Protein AF-A0A438EMH7-F1 (afdb_monomer_lite)

Secondary structure (DSSP, 8-state):
--HHHHHTTS-SS-EEE-EE-SEE-TTS-EESSEETT--SS--EEESHHHHHHHHHHHTTT-EE------HHHHHHHHHHHHHT-

InterPro domains:
  IPR010734 Copine, C-terminal [PF07002] (1-83)
  IPR045052 Copine [PTHR10857] (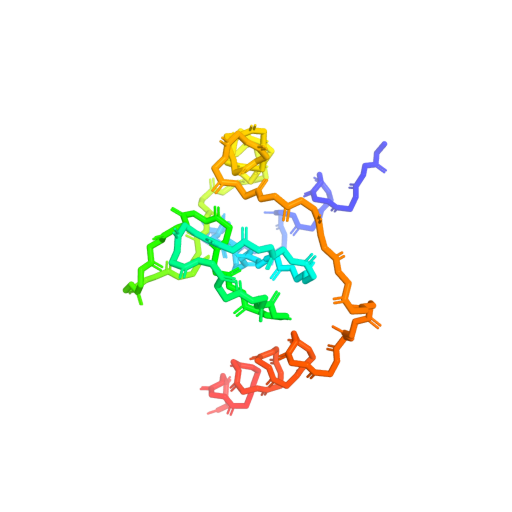1-84)

Radius of gyration: 13.52 Å; chains: 1; bounding box: 34×22×36 Å

Foldseek 3Di:
DDPQVPCQVVDPQQWDQDWDAQWQAPVRDHGGTDALQNDPPDRTDHGPVRSVVSNVVSVVGTHHGDDNDCVVVVVVVVVVVVVVD

Organism: Vitis vinifera (NCBI:txid29760)

Structure (mmCIF, N/CA/C/O backbone):
data_AF-A0A438EMH7-F1
#
_entry.id   AF-A0A438EMH7-F1
#
loop_
_atom_site.group_PDB
_atom_site.id
_atom_site.type_symbol
_atom_site.label_atom_id
_atom_site.label_alt_id
_atom_site.label_comp_id
_atom_site.label_asym_id
_atom_site.label_entity_id
_atom_site.label_seq_id
_atom_site.pdbx_PDB_ins_code
_atom_site.Cartn_x
_atom_site.Cartn_y
_atom_site.Cartn_z
_atom_site.occupancy
_atom_site.B_iso_or_equiv
_atom_site.auth_seq_id
_atom_site.auth_comp_id
_atom_site.auth_asym_id
_atom_site.auth_atom_id
_atom_site.pdbx_PDB_model_num
ATOM 1 N N . MET A 1 1 ? -20.075 -5.221 -2.736 1.00 58.84 1 MET A N 1
ATOM 2 C CA . MET A 1 1 ? -19.907 -4.921 -1.305 1.00 58.84 1 MET A CA 1
ATOM 3 C C . MET A 1 1 ? -18.500 -5.341 -0.992 1.00 58.84 1 MET A C 1
ATOM 5 O O . MET A 1 1 ? -18.228 -6.537 -0.925 1.00 58.84 1 MET A O 1
ATOM 9 N N . ASP A 1 2 ? -17.618 -4.357 -0.947 1.00 89.25 2 ASP A N 1
ATOM 10 C CA . ASP A 1 2 ? -16.176 -4.586 -0.935 1.00 89.25 2 ASP A CA 1
ATOM 11 C C . ASP A 1 2 ? -15.617 -4.414 0.482 1.00 89.25 2 ASP A C 1
ATOM 13 O O . ASP A 1 2 ? -16.281 -3.868 1.364 1.00 89.25 2 ASP A O 1
ATOM 17 N N . VAL A 1 3 ? -14.386 -4.881 0.718 1.00 94.81 3 VAL A N 1
ATOM 18 C CA . VAL A 1 3 ? -13.761 -4.903 2.055 1.00 94.81 3 VAL A CA 1
ATOM 19 C C . VAL A 1 3 ? -13.802 -3.524 2.720 1.00 94.81 3 VAL A C 1
ATOM 21 O O . VAL A 1 3 ? -14.317 -3.399 3.829 1.00 94.81 3 VAL A O 1
ATOM 24 N N . GLY A 1 4 ? -13.334 -2.485 2.019 1.00 94.19 4 GLY A N 1
ATOM 25 C CA . GLY A 1 4 ? -13.300 -1.108 2.523 1.00 94.19 4 GLY A CA 1
ATOM 26 C C . GLY A 1 4 ? -14.674 -0.581 2.944 1.00 94.19 4 GLY A C 1
ATOM 27 O O . GLY A 1 4 ? -14.799 0.071 3.979 1.00 94.19 4 GLY A O 1
ATOM 28 N N . GLU A 1 5 ? -15.721 -0.901 2.179 1.00 94.62 5 GLU A N 1
ATOM 29 C CA . GLU A 1 5 ? -17.077 -0.414 2.449 1.00 94.62 5 GLU A CA 1
ATOM 30 C C . GLU A 1 5 ? -17.612 -0.899 3.797 1.00 94.62 5 GLU A C 1
ATOM 32 O O . GLU A 1 5 ? -18.368 -0.174 4.442 1.00 94.62 5 GLU A O 1
ATOM 37 N N . VAL A 1 6 ? -17.184 -2.090 4.222 1.00 95.38 6 VAL A N 1
ATOM 38 C CA . VAL A 1 6 ? -17.563 -2.713 5.492 1.00 95.38 6 VAL A CA 1
ATOM 39 C C . VAL A 1 6 ? -16.646 -2.257 6.623 1.00 95.38 6 VAL A C 1
ATOM 41 O O . VAL A 1 6 ? -17.127 -1.765 7.644 1.00 95.38 6 VAL A O 1
ATOM 44 N N . ILE A 1 7 ? -15.326 -2.400 6.454 1.00 95.56 7 ILE A N 1
ATOM 45 C CA . ILE A 1 7 ? -14.375 -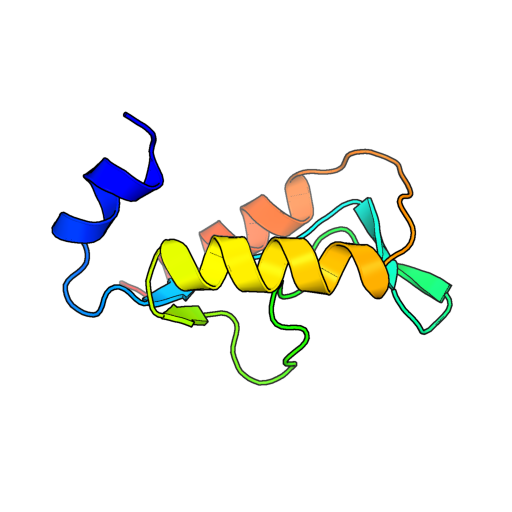2.217 7.563 1.00 95.56 7 ILE A CA 1
ATOM 46 C C . ILE A 1 7 ? -14.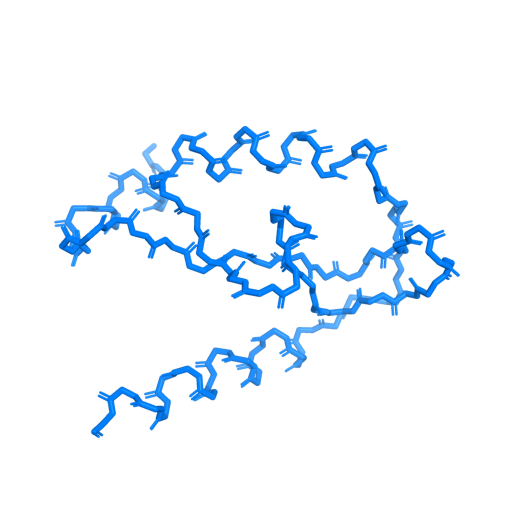278 -0.763 8.028 1.00 95.56 7 ILE A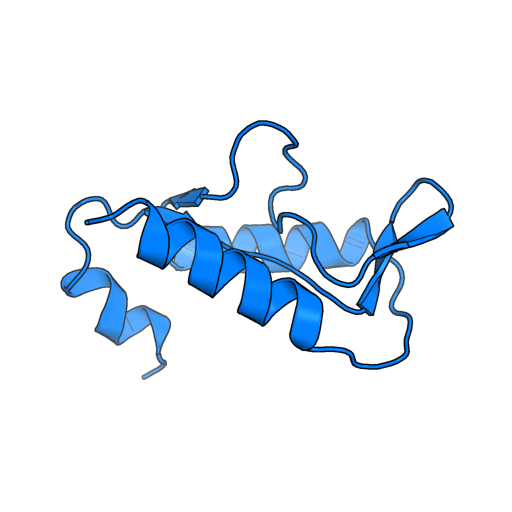 C 1
ATOM 48 O O . ILE A 1 7 ? -13.991 -0.524 9.195 1.00 95.56 7 ILE A O 1
ATOM 52 N N . GLN A 1 8 ? -14.588 0.211 7.164 1.00 95.50 8 GLN A N 1
ATOM 53 C CA . GLN A 1 8 ? -14.463 1.632 7.505 1.00 95.50 8 GLN A CA 1
ATOM 54 C C . GLN A 1 8 ? -15.359 2.095 8.662 1.00 95.50 8 GLN A C 1
ATOM 56 O O . GLN A 1 8 ? -15.177 3.194 9.174 1.00 95.50 8 GLN A O 1
ATOM 61 N N . PHE A 1 9 ? -16.375 1.310 9.024 1.00 95.69 9 PHE A N 1
ATOM 62 C CA . PHE A 1 9 ? -17.268 1.615 10.141 1.00 95.69 9 PHE A CA 1
ATOM 63 C C . PHE A 1 9 ? -16.768 1.056 11.480 1.00 95.69 9 PHE A C 1
ATOM 65 O O . PHE A 1 9 ? -17.332 1.400 12.515 1.00 95.69 9 PHE A O 1
ATOM 72 N N . TYR A 1 10 ? -15.727 0.219 11.459 1.00 96.12 10 TYR A N 1
ATOM 73 C CA . TYR A 1 10 ? -15.064 -0.330 12.646 1.00 96.12 10 TYR A CA 1
ATOM 74 C C . TYR A 1 10 ? -13.807 0.453 13.038 1.00 96.12 10 TYR A C 1
ATOM 76 O O . TYR A 1 10 ? -13.220 0.186 14.082 1.00 96.12 10 TYR A O 1
ATOM 84 N N . ASP A 1 11 ? -13.424 1.425 12.217 1.00 95.31 11 ASP A N 1
ATOM 85 C CA . ASP A 1 11 ? -12.359 2.376 12.488 1.00 95.31 11 ASP A CA 1
ATOM 86 C C . ASP A 1 11 ? -12.975 3.726 12.898 1.00 95.31 11 ASP A C 1
ATOM 88 O O . ASP A 1 11 ? -13.875 4.244 12.226 1.00 95.31 11 ASP A O 1
ATOM 92 N N . SER A 1 12 ? -12.537 4.272 14.035 1.00 95.62 12 SER A N 1
ATOM 93 C CA . SER A 1 12 ? -13.118 5.490 14.614 1.00 95.62 12 SER A CA 1
ATOM 94 C C . SER A 1 12 ? -12.691 6.755 13.872 1.00 95.62 12 SER A C 1
ATOM 96 O O . SER A 1 12 ? -13.517 7.653 13.691 1.00 95.62 12 SER A O 1
ATOM 98 N N . ASP A 1 13 ? -11.431 6.831 13.440 1.00 95.25 13 ASP A N 1
ATOM 99 C CA . ASP A 1 13 ? -10.904 7.983 12.701 1.00 95.25 13 ASP A CA 1
ATOM 100 C C . ASP A 1 13 ? -11.013 7.793 11.181 1.00 95.25 13 ASP A C 1
ATOM 102 O O . ASP A 1 13 ? -11.102 8.778 10.441 1.00 95.25 13 ASP A O 1
ATOM 106 N N . ARG A 1 14 ? -11.147 6.539 10.724 1.00 95.94 14 ARG A N 1
ATOM 107 C CA . ARG A 1 14 ? -11.240 6.164 9.305 1.00 95.94 14 ARG A CA 1
ATOM 108 C C . ARG A 1 14 ? -10.001 6.589 8.516 1.00 95.94 14 ARG A C 1
ATOM 110 O O . ARG A 1 14 ? -10.114 6.917 7.326 1.00 95.94 14 ARG A O 1
ATOM 117 N N . CYS A 1 15 ? -8.846 6.586 9.163 1.00 94.88 15 CYS A N 1
ATOM 118 C CA . CYS A 1 15 ? -7.545 6.821 8.568 1.00 94.88 15 CYS A CA 1
ATOM 119 C C . CYS A 1 15 ? -6.858 5.477 8.340 1.00 94.88 15 CYS A C 1
ATOM 121 O O . CYS A 1 15 ? -6.480 4.777 9.267 1.00 94.88 15 CYS A O 1
ATOM 123 N N . PHE A 1 16 ? -6.690 5.101 7.073 1.00 94.75 16 PHE A N 1
ATOM 124 C CA . PHE A 1 16 ? -6.145 3.788 6.741 1.00 94.75 16 PHE A CA 1
ATOM 125 C C . PHE A 1 16 ? -4.715 3.926 6.235 1.00 94.75 16 PHE A C 1
ATOM 127 O O . PHE A 1 16 ? -4.500 4.656 5.259 1.00 94.75 16 PHE A O 1
ATOM 134 N N . PRO A 1 17 ? -3.734 3.220 6.821 1.00 94.81 17 PRO A N 1
ATOM 135 C CA . PRO A 1 17 ? -2.421 3.119 6.215 1.00 94.81 17 PRO A CA 1
ATOM 136 C C . PRO A 1 17 ? -2.535 2.381 4.875 1.00 94.81 17 PRO A C 1
ATOM 138 O O . PRO A 1 17 ? -3.148 1.315 4.783 1.00 94.81 17 PRO A O 1
ATOM 141 N N . ALA A 1 18 ? -1.963 2.962 3.820 1.00 95.19 18 ALA A N 1
ATOM 142 C CA . ALA A 1 18 ? -2.039 2.410 2.473 1.00 95.19 18 ALA A CA 1
ATOM 143 C C . ALA A 1 18 ? -0.662 2.405 1.801 1.00 95.19 18 ALA A C 1
ATOM 145 O O . ALA A 1 18 ? -0.004 3.442 1.684 1.00 95.19 18 ALA A O 1
ATOM 146 N N . TRP A 1 19 ? -0.258 1.235 1.308 1.00 95.31 19 TRP A N 1
ATOM 147 C CA . TRP A 1 19 ? 1.018 1.028 0.628 1.00 95.31 19 TRP A CA 1
ATOM 148 C C . TRP A 1 19 ? 0.846 0.387 -0.741 1.00 95.31 19 TRP A C 1
ATOM 150 O O . TRP A 1 19 ? -0.119 -0.332 -1.001 1.00 95.31 19 TRP A O 1
ATOM 160 N N . GLU A 1 20 ? 1.862 0.582 -1.568 1.00 94.19 20 GLU A N 1
ATOM 161 C CA . GLU A 1 20 ? 2.094 -0.131 -2.815 1.00 94.19 20 GLU A CA 1
ATOM 162 C C . GLU A 1 20 ? 3.365 -0.986 -2.712 1.00 94.19 20 GLU A C 1
ATOM 164 O O . GLU A 1 20 ? 4.246 -0.747 -1.878 1.00 94.19 20 GLU A O 1
ATOM 169 N N . PHE A 1 21 ? 3.475 -2.003 -3.569 1.00 96.25 21 PHE A N 1
ATOM 170 C CA . PHE A 1 21 ? 4.658 -2.855 -3.656 1.00 96.25 21 PHE A CA 1
ATOM 171 C C . PHE A 1 21 ? 4.882 -3.348 -5.088 1.00 96.25 21 PHE A C 1
ATOM 173 O O . PHE A 1 21 ? 3.936 -3.539 -5.849 1.00 96.25 21 PHE A O 1
ATOM 180 N N . GLY A 1 22 ? 6.145 -3.590 -5.449 1.00 95.75 22 GLY A N 1
ATOM 181 C CA . GLY A 1 22 ? 6.508 -4.053 -6.792 1.00 95.75 22 GLY A CA 1
ATOM 182 C C . GLY A 1 22 ? 6.462 -2.942 -7.842 1.00 95.75 22 GLY A C 1
ATOM 183 O O . GLY A 1 22 ? 6.313 -3.219 -9.027 1.00 95.75 22 GLY A O 1
ATOM 184 N N . GLY A 1 23 ? 6.583 -1.685 -7.419 1.00 94.62 23 GLY A N 1
ATOM 185 C CA . GLY A 1 23 ? 6.617 -0.522 -8.299 1.00 94.62 23 GLY A CA 1
ATOM 186 C C . GLY A 1 23 ? 8.030 0.031 -8.431 1.00 94.62 23 GLY A C 1
ATOM 187 O O . GLY A 1 23 ? 8.807 0.010 -7.477 1.00 94.62 23 GLY A O 1
ATOM 188 N N . ARG A 1 24 ? 8.371 0.546 -9.611 1.00 95.06 24 ARG A N 1
ATOM 189 C CA . ARG A 1 24 ? 9.539 1.400 -9.810 1.00 95.06 24 ARG A CA 1
ATOM 190 C C . ARG A 1 24 ? 9.129 2.852 -9.582 1.00 95.06 24 ARG A C 1
ATOM 192 O O . ARG A 1 24 ? 8.309 3.380 -10.334 1.00 95.06 24 ARG A O 1
ATOM 199 N N . ILE A 1 25 ? 9.700 3.470 -8.554 1.00 90.62 25 ILE A N 1
ATOM 200 C CA . ILE A 1 25 ? 9.431 4.864 -8.176 1.00 90.62 25 ILE A CA 1
ATOM 201 C C . ILE A 1 25 ? 10.292 5.832 -9.008 1.00 90.62 25 ILE A C 1
ATOM 203 O O . ILE A 1 25 ? 11.136 5.403 -9.799 1.00 90.62 25 ILE A O 1
ATOM 207 N N . MET A 1 26 ? 10.076 7.144 -8.858 1.00 86.69 26 MET A N 1
ATOM 208 C CA . MET A 1 26 ? 10.679 8.169 -9.729 1.00 86.69 26 MET A CA 1
ATOM 209 C C . MET A 1 26 ? 12.215 8.192 -9.750 1.00 86.69 26 MET A C 1
ATOM 211 O O . MET A 1 26 ? 12.795 8.609 -10.749 1.00 86.69 26 MET A O 1
ATOM 215 N N . ASP A 1 27 ? 12.879 7.722 -8.693 1.00 88.06 27 ASP A N 1
ATOM 216 C CA . ASP A 1 27 ? 14.344 7.618 -8.640 1.00 88.06 27 ASP A CA 1
ATOM 217 C C . ASP A 1 27 ? 14.904 6.393 -9.398 1.00 88.06 27 ASP A C 1
ATOM 219 O O . ASP A 1 27 ? 16.116 6.192 -9.467 1.00 88.06 27 ASP A O 1
ATOM 223 N N . GLY A 1 28 ? 14.028 5.577 -9.992 1.00 90.50 28 GLY A N 1
ATOM 224 C CA . GLY A 1 28 ? 14.380 4.372 -10.733 1.00 90.50 28 GLY A CA 1
ATOM 225 C C . GLY A 1 28 ? 14.514 3.114 -9.872 1.00 90.50 28 GLY A C 1
ATOM 226 O O . GLY A 1 28 ? 14.689 2.030 -10.440 1.00 90.50 28 GLY A O 1
ATOM 227 N N . THR A 1 29 ? 14.388 3.215 -8.550 1.00 93.19 29 THR A N 1
ATOM 228 C CA . THR A 1 29 ? 14.448 2.094 -7.605 1.00 93.19 29 THR A CA 1
ATOM 229 C C . THR A 1 29 ? 13.161 1.281 -7.647 1.00 93.19 29 THR A C 1
ATOM 231 O O . THR A 1 29 ? 12.063 1.829 -7.739 1.00 93.19 29 THR A O 1
ATOM 234 N N . ILE A 1 30 ? 13.279 -0.046 -7.566 1.00 95.69 30 ILE A N 1
ATOM 235 C CA . ILE A 1 30 ? 12.125 -0.924 -7.351 1.00 95.69 30 ILE A CA 1
ATOM 236 C C . ILE A 1 30 ? 11.868 -0.986 -5.849 1.00 95.69 30 ILE A C 1
ATOM 238 O O . ILE A 1 30 ? 12.714 -1.467 -5.096 1.00 95.69 30 ILE A O 1
ATOM 242 N N . SER A 1 31 ? 10.705 -0.503 -5.426 1.00 94.62 31 SER A N 1
ATOM 243 C CA . SER A 1 31 ? 10.266 -0.572 -4.040 1.00 94.62 31 SER A CA 1
ATOM 244 C C . SER A 1 31 ? 9.188 -1.639 -3.866 1.00 94.62 31 SER A C 1
ATOM 246 O O . SER A 1 31 ? 8.262 -1.774 -4.673 1.00 94.62 31 SER A O 1
ATOM 248 N N . HIS A 1 32 ? 9.306 -2.406 -2.782 1.00 96.62 32 HIS A N 1
ATOM 249 C CA . HIS A 1 32 ? 8.315 -3.401 -2.374 1.00 96.62 32 HIS A CA 1
ATOM 250 C C . HIS A 1 32 ? 7.541 -2.987 -1.118 1.00 96.62 32 HIS A C 1
ATOM 252 O O . HIS A 1 32 ? 6.788 -3.795 -0.582 1.00 96.62 32 HIS A O 1
ATOM 258 N N . CYS A 1 33 ? 7.693 -1.741 -0.667 1.00 94.88 33 CYS A N 1
ATOM 259 C CA . CYS A 1 33 ? 6.785 -1.110 0.280 1.00 94.88 33 CYS A CA 1
ATOM 260 C C . CYS A 1 33 ? 6.997 0.407 0.252 1.00 94.88 33 CYS A C 1
ATOM 262 O O . CYS A 1 33 ? 8.041 0.905 0.670 1.00 94.88 33 CYS A O 1
ATOM 264 N N . PHE A 1 34 ? 6.027 1.151 -0.271 1.00 93.38 34 PHE A N 1
ATOM 265 C CA . PHE A 1 34 ? 6.052 2.613 -0.266 1.00 93.38 34 PHE A CA 1
ATOM 266 C C . PHE A 1 34 ? 4.640 3.172 -0.127 1.00 93.38 34 PHE A C 1
ATOM 268 O O . PHE A 1 34 ? 3.664 2.506 -0.466 1.00 93.38 34 PHE A O 1
ATOM 275 N N . ASN A 1 35 ? 4.528 4.376 0.429 1.00 93.88 35 ASN A N 1
ATOM 276 C CA . ASN A 1 35 ? 3.237 4.961 0.775 1.00 93.88 35 ASN A CA 1
ATOM 277 C C . ASN A 1 35 ? 2.450 5.310 -0.492 1.00 93.88 35 ASN A C 1
ATOM 279 O O . ASN A 1 35 ? 2.960 6.008 -1.370 1.00 93.88 35 ASN A O 1
ATOM 283 N N . LEU A 1 36 ? 1.186 4.885 -0.545 1.00 93.94 36 LEU A N 1
ATOM 284 C CA . LEU A 1 36 ? 0.274 5.138 -1.666 1.00 93.94 36 LEU A CA 1
ATOM 285 C C . LEU A 1 36 ? 0.123 6.638 -1.957 1.00 93.94 36 LEU A C 1
ATOM 287 O O . LEU A 1 36 ? 0.007 7.061 -3.102 1.00 93.94 36 LEU A O 1
ATOM 291 N N . ASN A 1 37 ? 0.132 7.457 -0.904 1.00 89.88 37 ASN A N 1
ATOM 292 C CA . ASN A 1 37 ? -0.010 8.909 -0.989 1.00 89.88 37 ASN A CA 1
ATOM 293 C C . ASN A 1 37 ? 1.280 9.642 -1.412 1.00 89.88 37 ASN A C 1
ATOM 295 O O . ASN A 1 37 ? 1.258 10.867 -1.530 1.00 89.88 37 ASN A O 1
ATOM 299 N N . GLY A 1 38 ? 2.394 8.925 -1.608 1.00 84.44 38 GLY A N 1
ATOM 300 C CA . GLY A 1 38 ? 3.697 9.492 -1.966 1.00 84.44 38 GLY A CA 1
ATOM 301 C C . GLY A 1 38 ? 4.357 10.347 -0.875 1.00 84.44 38 GLY A C 1
ATOM 302 O O . GLY A 1 38 ? 5.398 10.952 -1.124 1.00 84.44 38 GLY A O 1
ATOM 303 N N . ASN A 1 39 ? 3.779 10.425 0.326 1.00 80.62 39 ASN A N 1
ATOM 304 C CA . ASN A 1 39 ? 4.285 11.237 1.427 1.00 80.62 39 ASN A CA 1
ATOM 305 C C . ASN A 1 39 ? 5.279 10.436 2.279 1.00 80.62 39 ASN A C 1
ATOM 307 O O . ASN A 1 39 ? 4.951 9.356 2.759 1.00 80.62 39 ASN A O 1
ATOM 311 N N . ALA A 1 40 ? 6.470 10.984 2.530 1.00 73.00 40 ALA A N 1
ATOM 312 C CA . ALA A 1 40 ? 7.473 10.366 3.403 1.00 73.00 40 ALA A CA 1
ATOM 313 C C . ALA A 1 40 ? 7.119 10.449 4.902 1.00 73.00 40 ALA A C 1
ATOM 315 O O . ALA A 1 40 ? 7.620 9.657 5.694 1.00 73.00 40 ALA A O 1
ATOM 316 N N . SER A 1 41 ? 6.261 11.397 5.290 1.00 72.69 41 SER A N 1
ATOM 317 C CA . SER A 1 41 ? 5.999 11.747 6.693 1.00 72.69 41 SER A CA 1
ATOM 318 C C . SER A 1 41 ? 4.695 11.176 7.254 1.00 72.69 41 SER A C 1
ATOM 320 O O . SER A 1 41 ? 4.415 11.367 8.433 1.00 72.69 41 SER A O 1
ATOM 322 N N . GLY A 1 42 ? 3.870 10.514 6.438 1.00 80.50 42 GLY A N 1
ATOM 323 C CA . GLY A 1 42 ? 2.594 9.959 6.888 1.00 80.50 42 GLY A CA 1
ATOM 324 C C . GLY A 1 42 ? 2.009 8.965 5.894 1.00 80.50 42 GLY A C 1
ATOM 325 O O . GLY A 1 42 ? 1.906 9.261 4.707 1.00 80.50 42 GLY A O 1
ATOM 326 N N . VAL A 1 43 ? 1.630 7.790 6.390 1.00 88.31 43 VAL A N 1
ATOM 327 C CA . VAL A 1 43 ? 1.156 6.653 5.583 1.00 88.31 43 VAL A CA 1
ATOM 328 C C . VAL A 1 43 ? -0.364 6.614 5.414 1.00 88.31 43 VAL A C 1
ATOM 330 O O . VAL A 1 43 ? -0.883 5.995 4.485 1.00 88.31 43 VAL A O 1
ATOM 333 N N . GLU A 1 44 ? -1.087 7.279 6.308 1.00 92.50 44 GLU A N 1
ATOM 334 C CA . GLU A 1 44 ? -2.537 7.191 6.364 1.00 92.50 44 GLU A CA 1
ATOM 335 C C . GLU A 1 44 ? -3.228 7.992 5.262 1.00 92.50 44 GLU A C 1
ATOM 337 O O . GLU A 1 44 ? -2.770 9.046 4.800 1.00 92.50 44 GLU A O 1
ATOM 342 N N . VAL A 1 45 ? -4.376 7.469 4.848 1.00 93.38 45 VAL A N 1
ATOM 343 C CA . VAL A 1 45 ? -5.276 8.075 3.881 1.00 93.38 45 VAL A CA 1
ATOM 344 C C . VAL A 1 45 ? -6.681 8.098 4.478 1.00 93.38 45 VAL A C 1
ATOM 346 O O . VAL A 1 45 ? -7.237 7.063 4.842 1.00 93.38 45 VAL A O 1
ATOM 349 N N . GLU A 1 46 ? -7.260 9.295 4.570 1.00 94.19 46 GLU A N 1
ATOM 350 C CA . GLU A 1 46 ? -8.586 9.500 5.157 1.00 94.19 46 GLU A CA 1
ATOM 351 C C . GLU A 1 46 ? -9.687 8.940 4.243 1.00 94.19 46 GLU A C 1
ATOM 353 O O . GLU A 1 46 ? -9.917 9.475 3.159 1.00 94.19 46 GLU A O 1
ATOM 358 N N . ARG A 1 47 ? -10.428 7.932 4.714 1.00 93.25 47 ARG A N 1
ATOM 359 C CA . ARG A 1 47 ? -11.559 7.265 4.040 1.00 93.25 47 ARG A CA 1
ATOM 360 C C . ARG A 1 47 ? -11.190 6.438 2.808 1.00 93.25 47 ARG A C 1
ATOM 362 O O . ARG A 1 47 ? -10.313 6.758 2.008 1.00 93.25 47 ARG A O 1
ATOM 369 N N . VAL A 1 48 ? -12.005 5.410 2.575 1.00 94.88 48 VAL A N 1
ATOM 370 C CA . VAL A 1 48 ? -11.874 4.479 1.443 1.00 94.88 48 VAL A CA 1
ATOM 371 C C . VAL A 1 48 ? -11.932 5.194 0.093 1.00 94.88 48 VAL A C 1
ATOM 373 O O . VAL A 1 48 ? -11.158 4.883 -0.807 1.00 94.88 48 VAL A O 1
ATOM 376 N N . GLN A 1 49 ? -12.798 6.199 -0.056 1.00 94.75 49 GLN A N 1
ATOM 377 C CA . GLN A 1 49 ? -12.916 6.955 -1.307 1.00 94.75 49 GLN A CA 1
ATOM 378 C C . GLN A 1 49 ? -11.599 7.650 -1.677 1.00 9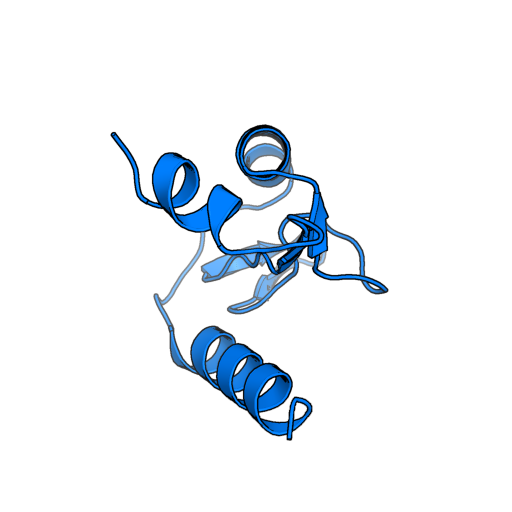4.75 49 GLN A C 1
ATOM 380 O O . GLN A 1 49 ? -11.244 7.730 -2.854 1.00 94.75 49 GLN A O 1
ATOM 385 N N . ARG A 1 50 ? -10.849 8.125 -0.678 1.00 94.56 50 ARG A N 1
ATOM 386 C CA . ARG A 1 50 ? -9.566 8.792 -0.896 1.00 94.56 50 ARG A CA 1
ATOM 387 C C . ARG A 1 50 ? -8.459 7.795 -1.196 1.00 94.56 50 ARG A C 1
ATOM 389 O O . ARG A 1 50 ? -7.611 8.115 -2.021 1.00 94.56 50 ARG A O 1
ATOM 396 N N . ILE A 1 51 ? -8.497 6.588 -0.626 1.00 95.50 51 ILE A N 1
ATOM 397 C CA . ILE A 1 51 ? -7.610 5.485 -1.037 1.00 95.50 51 ILE A CA 1
ATOM 398 C C . ILE A 1 51 ? -7.775 5.231 -2.538 1.00 95.50 51 ILE A C 1
ATOM 400 O O . ILE A 1 51 ? -6.787 5.241 -3.264 1.00 95.50 51 ILE A O 1
ATOM 404 N N . MET A 1 52 ? -9.014 5.111 -3.027 1.00 95.38 52 MET A N 1
ATOM 405 C CA . MET A 1 52 ? -9.285 4.870 -4.452 1.00 95.38 52 MET A CA 1
ATOM 406 C C . MET A 1 52 ? -8.790 6.008 -5.353 1.00 95.38 52 MET A C 1
ATOM 408 O O . MET A 1 52 ? -8.166 5.756 -6.384 1.00 95.38 52 MET A O 1
ATOM 412 N N . ALA A 1 53 ? -9.027 7.262 -4.959 1.00 95.12 53 ALA A N 1
ATOM 413 C CA . ALA A 1 53 ? -8.533 8.424 -5.700 1.00 95.12 53 ALA A CA 1
ATOM 414 C C . ALA A 1 53 ? -6.995 8.496 -5.714 1.00 95.12 53 ALA A C 1
ATOM 416 O O . ALA A 1 53 ? -6.391 8.827 -6.734 1.00 95.12 53 ALA A O 1
ATOM 417 N N . THR A 1 54 ? -6.362 8.158 -4.590 1.00 94.38 54 THR A N 1
ATOM 418 C CA . THR A 1 54 ? -4.903 8.178 -4.443 1.00 94.38 54 THR A CA 1
ATOM 419 C C . THR A 1 54 ? -4.263 7.054 -5.252 1.00 94.38 54 THR A C 1
ATOM 421 O O . THR A 1 54 ? -3.307 7.311 -5.972 1.00 94.38 54 THR A O 1
ATOM 424 N N . TYR A 1 55 ? -4.847 5.854 -5.238 1.00 94.88 55 TYR A N 1
ATOM 425 C CA . TYR A 1 55 ? -4.442 4.728 -6.081 1.00 94.88 55 TYR A CA 1
ATOM 426 C C . TYR A 1 55 ? -4.489 5.064 -7.573 1.00 94.88 55 TYR A C 1
ATOM 428 O O . TYR A 1 55 ? -3.508 4.868 -8.286 1.00 94.88 55 TYR A O 1
ATOM 436 N N . ALA A 1 56 ? -5.588 5.658 -8.047 1.00 95.19 56 ALA A N 1
ATOM 437 C CA . ALA A 1 56 ? -5.685 6.092 -9.439 1.00 95.19 56 ALA A CA 1
ATOM 438 C C . ALA A 1 56 ? -4.602 7.126 -9.806 1.00 95.19 56 ALA A C 1
ATOM 440 O O . ALA A 1 56 ? -4.076 7.106 -10.918 1.00 95.19 56 ALA A O 1
ATOM 441 N N . SER A 1 57 ? -4.246 8.015 -8.873 1.00 92.94 57 SER A N 1
ATOM 442 C CA . SER A 1 57 ? -3.158 8.978 -9.060 1.00 92.94 57 SER A CA 1
ATOM 443 C C . SER A 1 57 ? -1.781 8.304 -9.080 1.00 92.94 57 SER A C 1
ATOM 445 O O . SER A 1 57 ? -0.972 8.596 -9.964 1.00 92.94 57 SER A O 1
ATOM 447 N N . ALA A 1 58 ? -1.518 7.383 -8.151 1.00 91.25 58 ALA A N 1
ATOM 448 C CA . ALA A 1 58 ? -0.231 6.708 -7.983 1.00 91.25 58 ALA A CA 1
ATOM 449 C C . ALA A 1 58 ? 0.191 5.929 -9.237 1.00 91.25 58 ALA A C 1
ATOM 451 O O . ALA A 1 58 ? 1.348 6.010 -9.651 1.00 91.25 58 ALA A O 1
ATOM 452 N N . LEU A 1 59 ? -0.766 5.310 -9.938 1.00 92.19 59 LEU A N 1
ATOM 453 C CA . LEU A 1 59 ? -0.523 4.616 -11.209 1.00 92.19 59 LEU A CA 1
ATOM 454 C C . LEU A 1 59 ? 0.085 5.501 -12.313 1.00 92.19 59 LEU A C 1
ATOM 456 O O . LEU A 1 59 ? 0.703 4.977 -13.234 1.00 92.19 59 LEU A O 1
ATOM 460 N N . ASN A 1 60 ? -0.059 6.828 -12.236 1.00 91.69 60 ASN A N 1
ATOM 461 C CA . ASN A 1 60 ? 0.565 7.752 -13.193 1.00 91.69 60 ASN A CA 1
ATOM 462 C C . ASN A 1 60 ? 2.007 8.134 -12.821 1.00 91.69 60 ASN A C 1
ATOM 464 O O . ASN A 1 60 ? 2.714 8.724 -13.635 1.00 91.69 60 ASN A O 1
ATOM 468 N N . HIS A 1 61 ? 2.439 7.829 -11.598 1.00 87.69 61 HIS A N 1
ATOM 469 C CA . HIS A 1 61 ? 3.723 8.257 -11.036 1.00 87.69 61 HIS A CA 1
ATOM 470 C C . HIS A 1 61 ? 4.673 7.084 -10.752 1.00 87.69 61 HIS A C 1
ATOM 472 O O . HIS A 1 61 ? 5.828 7.302 -10.384 1.00 87.69 61 HIS A O 1
ATOM 478 N N . VAL A 1 62 ? 4.202 5.849 -10.944 1.00 90.75 62 VAL A N 1
ATOM 479 C CA . VAL A 1 62 ? 4.936 4.607 -10.691 1.00 90.75 62 VAL A CA 1
ATOM 480 C C . VAL A 1 62 ? 4.927 3.751 -11.951 1.00 90.75 62 VAL A C 1
ATOM 482 O O . VAL A 1 62 ? 3.892 3.576 -12.591 1.00 90.75 62 VAL A O 1
ATOM 485 N N . ALA A 1 63 ? 6.072 3.167 -12.301 1.00 94.75 63 ALA A N 1
ATOM 486 C CA . ALA A 1 63 ? 6.132 2.152 -13.348 1.00 94.75 63 ALA A CA 1
ATOM 487 C C . ALA A 1 63 ? 5.983 0.750 -12.741 1.00 94.75 63 ALA A C 1
ATOM 489 O O . ALA A 1 63 ? 6.667 0.407 -11.778 1.00 94.75 63 ALA A O 1
ATOM 490 N N . LEU A 1 64 ? 5.115 -0.083 -13.317 1.00 94.44 64 LEU A N 1
ATOM 491 C CA . LEU A 1 64 ? 4.913 -1.457 -12.848 1.00 94.44 64 LEU A CA 1
ATOM 492 C C . LEU A 1 64 ? 6.201 -2.278 -13.008 1.00 94.44 64 LEU A C 1
ATOM 494 O O . LEU A 1 64 ? 6.832 -2.268 -14.067 1.00 94.44 64 LEU A O 1
ATOM 498 N N . ALA A 1 65 ? 6.595 -2.983 -11.949 1.00 96.19 65 ALA A N 1
ATOM 499 C CA . ALA A 1 65 ? 7.828 -3.755 -11.891 1.00 96.19 65 ALA A CA 1
ATOM 500 C C . ALA A 1 65 ? 7.617 -5.086 -11.142 1.00 96.19 65 ALA A C 1
ATOM 502 O O . ALA A 1 65 ? 6.497 -5.524 -10.886 1.00 96.19 65 ALA A O 1
ATOM 503 N N . GLY A 1 66 ? 8.715 -5.771 -10.832 1.00 93.19 66 GLY A N 1
ATOM 504 C CA . GLY A 1 66 ? 8.710 -7.026 -10.091 1.00 93.19 66 GLY A CA 1
ATOM 505 C C . GLY A 1 66 ? 10.072 -7.298 -9.451 1.00 93.19 66 GLY A C 1
ATOM 506 O O . GLY A 1 66 ? 11.006 -6.520 -9.664 1.00 93.19 66 GLY A O 1
ATOM 507 N N . PRO A 1 67 ? 10.210 -8.396 -8.687 1.00 96.44 67 PRO A N 1
ATOM 508 C CA . PRO A 1 67 ? 9.231 -9.475 -8.484 1.00 96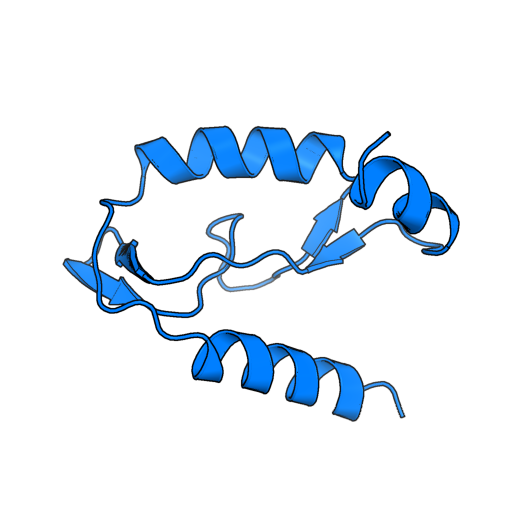.44 67 PRO A CA 1
ATOM 509 C C . PRO A 1 67 ? 8.087 -9.122 -7.508 1.00 96.44 67 PRO A C 1
ATOM 511 O O . PRO A 1 67 ? 8.057 -8.054 -6.907 1.00 96.44 67 PRO A O 1
ATOM 514 N N . THR A 1 68 ? 7.124 -10.026 -7.333 1.00 97.75 68 THR A N 1
ATOM 515 C CA . THR A 1 68 ? 6.025 -9.876 -6.363 1.00 97.75 68 THR A CA 1
ATOM 516 C C . THR A 1 68 ? 6.491 -10.322 -4.975 1.00 97.75 68 THR A C 1
ATOM 518 O O . THR A 1 68 ? 6.638 -11.517 -4.732 1.00 97.75 68 THR A O 1
ATOM 521 N N . LEU A 1 69 ? 6.731 -9.377 -4.061 1.00 97.38 69 LEU A N 1
ATOM 522 C CA . LEU A 1 69 ? 7.241 -9.654 -2.712 1.00 97.38 69 LEU A CA 1
ATOM 523 C C . LEU A 1 69 ? 6.325 -9.049 -1.644 1.00 97.38 69 LEU A C 1
ATOM 525 O O . LEU A 1 69 ? 6.179 -7.834 -1.581 1.00 97.38 69 LEU A O 1
ATOM 529 N N . PHE A 1 70 ? 5.753 -9.886 -0.774 1.00 97.75 70 PHE A N 1
ATOM 530 C CA . PHE A 1 70 ? 4.867 -9.428 0.310 1.00 97.75 70 PHE A CA 1
ATOM 531 C C . PHE A 1 70 ? 5.595 -9.141 1.625 1.00 97.75 70 PHE A C 1
ATOM 533 O O . PHE A 1 70 ? 5.061 -8.435 2.475 1.00 97.75 70 PHE A O 1
ATOM 540 N N . GLY A 1 71 ? 6.806 -9.679 1.803 1.00 98.06 71 GLY A N 1
ATOM 541 C CA . GLY A 1 71 ? 7.508 -9.647 3.089 1.00 98.06 71 GLY A CA 1
ATOM 542 C C . GLY A 1 71 ? 7.691 -8.239 3.661 1.00 98.06 71 GLY A C 1
ATOM 543 O O . GLY A 1 71 ? 7.492 -8.048 4.854 1.00 98.06 71 GLY A O 1
ATOM 544 N N . GLN A 1 72 ? 7.999 -7.244 2.821 1.00 96.38 72 GLN A N 1
ATOM 545 C CA . GLN A 1 72 ? 8.189 -5.863 3.283 1.00 96.38 72 GLN A CA 1
ATOM 546 C C . GLN A 1 72 ? 6.881 -5.236 3.789 1.00 96.38 72 GLN A C 1
ATOM 548 O O . GLN A 1 72 ? 6.867 -4.664 4.874 1.00 96.38 72 GLN A O 1
ATOM 553 N N . VAL A 1 73 ? 5.772 -5.411 3.061 1.00 96.75 73 VAL A N 1
ATOM 554 C CA . VAL A 1 73 ? 4.450 -4.923 3.492 1.00 96.75 73 VAL A CA 1
ATOM 555 C C . VAL A 1 73 ? 4.009 -5.608 4.788 1.00 96.75 73 VAL A C 1
ATOM 557 O O . VAL A 1 73 ? 3.561 -4.935 5.711 1.00 96.75 73 VAL A O 1
ATOM 560 N N . ILE A 1 74 ? 4.175 -6.932 4.895 1.00 97.81 74 ILE A N 1
ATOM 561 C CA . ILE A 1 74 ? 3.810 -7.687 6.106 1.00 97.81 74 ILE A CA 1
ATOM 562 C C . ILE A 1 74 ? 4.618 -7.204 7.314 1.00 97.81 74 ILE A C 1
ATOM 564 O O . ILE A 1 74 ? 4.044 -6.982 8.377 1.00 97.81 74 ILE A O 1
ATOM 568 N N . ASN A 1 75 ? 5.929 -7.009 7.157 1.00 96.75 75 ASN A N 1
ATOM 569 C CA . ASN A 1 75 ? 6.781 -6.537 8.247 1.00 96.75 75 ASN A CA 1
ATOM 570 C C . ASN A 1 75 ? 6.374 -5.137 8.730 1.00 96.75 75 ASN A C 1
ATOM 572 O O . ASN A 1 75 ? 6.317 -4.925 9.938 1.00 96.75 75 ASN A O 1
ATOM 576 N N . ASN A 1 76 ? 6.010 -4.222 7.823 1.00 93.81 76 ASN A N 1
ATOM 577 C CA . ASN A 1 76 ? 5.489 -2.904 8.207 1.00 93.81 76 ASN A CA 1
ATOM 578 C C . ASN A 1 76 ? 4.179 -3.003 9.002 1.00 93.81 76 ASN A C 1
ATOM 580 O O . ASN A 1 76 ? 4.000 -2.297 9.992 1.00 93.81 76 ASN A O 1
ATOM 584 N N . VAL A 1 77 ? 3.269 -3.902 8.609 1.00 94.44 77 VAL A N 1
ATOM 585 C CA . VAL A 1 77 ? 2.029 -4.149 9.367 1.00 94.44 77 VAL A CA 1
ATOM 586 C C . VAL A 1 77 ? 2.341 -4.684 10.767 1.00 94.44 77 VAL A C 1
ATOM 588 O O . VAL A 1 77 ? 1.735 -4.235 11.738 1.00 94.44 77 VAL A O 1
ATOM 591 N N . VAL A 1 78 ? 3.296 -5.612 10.886 1.00 96.31 78 VAL A N 1
ATOM 592 C CA . VAL A 1 78 ? 3.746 -6.147 12.182 1.00 96.31 78 VAL A CA 1
ATOM 593 C C . VAL A 1 78 ? 4.335 -5.044 13.064 1.00 96.31 78 VAL A C 1
ATOM 595 O O . VAL A 1 78 ? 4.045 -5.017 14.257 1.00 96.31 78 VAL A O 1
ATOM 598 N N . GLU A 1 79 ? 5.121 -4.126 12.500 1.00 93.12 79 GLU A N 1
ATOM 599 C CA . GLU A 1 79 ? 5.704 -3.005 13.244 1.00 93.12 79 GLU A CA 1
ATOM 600 C C . GLU A 1 79 ? 4.626 -2.068 13.808 1.00 93.12 79 GLU A C 1
ATOM 602 O O . GLU A 1 79 ? 4.629 -1.782 15.004 1.00 93.12 79 GLU A O 1
ATOM 607 N N . ILE A 1 80 ? 3.656 -1.662 12.983 1.00 91.62 80 ILE A N 1
ATOM 608 C CA . ILE A 1 80 ? 2.545 -0.794 13.410 1.00 91.62 80 ILE A CA 1
ATOM 609 C C . ILE A 1 80 ? 1.678 -1.482 14.471 1.00 91.62 80 ILE A C 1
ATOM 611 O O . ILE A 1 80 ? 1.340 -0.885 15.495 1.00 91.62 80 ILE A O 1
ATOM 615 N N . ALA A 1 81 ? 1.354 -2.762 14.268 1.00 93.75 81 ALA A N 1
ATOM 616 C CA . ALA A 1 81 ? 0.602 -3.540 15.246 1.00 93.75 81 ALA A CA 1
ATOM 617 C C . ALA A 1 81 ? 1.367 -3.690 16.573 1.00 93.75 81 ALA A C 1
ATOM 619 O O . ALA A 1 81 ? 0.765 -3.615 17.641 1.00 93.75 81 ALA A O 1
ATOM 620 N N . GLY A 1 82 ? 2.692 -3.860 16.520 1.00 93.50 82 GLY A N 1
ATOM 621 C CA . GLY A 1 82 ? 3.547 -3.974 17.702 1.00 93.50 82 GLY A CA 1
ATOM 622 C C . GLY A 1 82 ? 3.680 -2.679 18.511 1.00 93.50 82 GLY A C 1
ATOM 623 O O . GLY A 1 82 ? 3.888 -2.748 19.718 1.00 93.50 82 GLY A O 1
ATOM 624 N N . GLN A 1 83 ? 3.532 -1.512 17.877 1.00 87.94 83 GLN A N 1
ATOM 625 C CA . GLN A 1 83 ? 3.529 -0.203 18.550 1.00 87.94 83 GLN A CA 1
ATOM 626 C C . GLN A 1 83 ? 2.192 0.128 19.234 1.00 87.94 83 GLN A C 1
ATOM 628 O O . GLN A 1 83 ? 2.120 1.077 20.009 1.00 87.94 83 GLN A O 1
ATOM 633 N N . SER A 1 84 ? 1.139 -0.641 18.948 1.00 73.25 84 SER A N 1
ATOM 634 C CA . SER A 1 84 ? -0.227 -0.395 19.431 1.00 73.25 84 SER A CA 1
ATOM 635 C C . SER A 1 84 ? -0.547 -1.096 20.763 1.00 73.25 84 SER A C 1
ATOM 637 O O . SER A 1 84 ? -1.722 -1.219 21.114 1.00 73.25 84 SER A O 1
ATOM 639 N N . LEU A 1 85 ? 0.475 -1.593 21.477 1.00 54.72 85 LEU A N 1
ATOM 640 C CA . LEU A 1 85 ? 0.349 -2.362 22.723 1.00 54.72 85 LEU A CA 1
ATOM 641 C C . LEU A 1 85 ? 0.632 -1.534 23.983 1.00 54.72 85 LEU A C 1
ATOM 643 O O . LEU A 1 85 ? 1.600 -0.740 23.968 1.00 54.72 85 LEU A O 1
#

pLDDT: mean 92.06, std 7.44, range [54.72, 98.06]

Sequence (85 aa):
MDVGEVIQFYDSDRCFPAWEFGGRIMDGTISHCFNLNGNASGVEVERVQRIMATYASALNHVALAGPTLFGQVINNVVEIAGQSL